Protein AF-A0A1V3QPB2-F1 (afdb_monomer_lite)

pLDDT: mean 78.41, std 12.7, range [32.06, 95.19]

Foldseek 3Di:
DPPPVVVVCVVVVHDDDDDDQDPVLQDPDDDDDPLDPDDPDPRVVVSVVVVVVVVCVVVVNPDDDDPPCVCLVVLVDPALLVLLLCCVPPNDVSSLVSLVVNCVVVVHDSVVSVVRSVCQNPPDDDDPDDDDCPPPDDDPDDDPPDDDCLQVDDPPDGSSSNVSSVVCVVPVPPD

Sequence (175 aa):
MSVHWHQIAEQLGIELLQQSLEFADAAIAFPLPQHSLRPAAWLLSCAVARVMNDAADAQDVRSHFSGSGGDTIFCYLASAAPAADAFREHGFAVGWQAIVNLTRLHGCTMAKAVRLTLRKLYWPPKPPIRAEYSLLARTDETPPLELHPWFSAPPNVLPGDRERIPFLAARGHER

Secondary structure (DSSP, 8-state):
--HHHHHHHHHHT---------GGGS-S--PPPTT----SS-HHHHHHHHHHHHHHHHTT-------TTHHHHTT--SSSHHHHHHHHHSHHHHHHHHHHHHHHHHT--HHHHHHHHHHHHHSPPPPPPPP--TTS---S-----PPPGGGS--TT--HHHHHHHHHHHTT----

Radius of gyration: 21.12 Å; chains: 1; bounding box: 45×58×49 Å

Structure (mmCIF, N/CA/C/O backbone):
data_AF-A0A1V3QPB2-F1
#
_entry.id   AF-A0A1V3QPB2-F1
#
loop_
_atom_site.group_PDB
_atom_site.id
_atom_site.type_symbol
_atom_site.label_atom_id
_atom_site.label_alt_id
_atom_site.label_comp_id
_atom_site.label_asym_id
_atom_site.label_entity_id
_atom_site.label_seq_id
_atom_site.pdbx_PDB_ins_code
_atom_site.Cartn_x
_atom_site.Cartn_y
_atom_site.Cartn_z
_atom_site.occupancy
_atom_site.B_iso_or_equiv
_atom_site.auth_seq_id
_atom_site.auth_comp_id
_atom_site.auth_asym_id
_atom_site.auth_atom_id
_atom_site.pdbx_PDB_model_num
ATOM 1 N N . MET A 1 1 ? 4.546 9.022 18.269 1.00 36.38 1 MET A N 1
ATOM 2 C CA . MET A 1 1 ? 4.232 9.556 16.921 1.00 36.38 1 MET A CA 1
ATOM 3 C C . MET A 1 1 ? 2.723 9.833 16.808 1.00 36.38 1 MET A C 1
ATOM 5 O O . MET A 1 1 ? 2.033 9.049 16.179 1.00 36.38 1 MET A O 1
ATOM 9 N N . SER A 1 2 ? 2.194 10.904 17.427 1.00 53.66 2 SER A N 1
ATOM 10 C CA . SER A 1 2 ? 0.729 11.148 17.549 1.00 53.66 2 SER A CA 1
ATOM 11 C C . SER A 1 2 ? 0.262 12.536 17.061 1.00 53.66 2 SER A C 1
ATOM 13 O O . SER A 1 2 ? -0.760 13.054 17.502 1.00 53.66 2 SER A O 1
ATOM 15 N N . VAL A 1 3 ? 1.034 13.190 16.185 1.00 61.53 3 VAL A N 1
ATOM 16 C CA . VAL A 1 3 ? 0.801 14.612 15.848 1.00 61.53 3 VAL A CA 1
ATOM 17 C C . VAL A 1 3 ? -0.292 14.800 14.784 1.00 61.53 3 VAL A C 1
ATOM 19 O O . VAL A 1 3 ? -1.032 15.772 14.841 1.00 61.53 3 VAL A O 1
ATOM 22 N N . HIS A 1 4 ? -0.459 13.856 13.853 1.00 77.06 4 HIS A N 1
ATOM 23 C CA . HIS A 1 4 ? -1.351 14.054 12.703 1.00 77.06 4 HIS A CA 1
ATOM 24 C C . HIS A 1 4 ? -2.850 13.911 13.028 1.00 77.06 4 HIS A C 1
ATOM 26 O O . HIS A 1 4 ? -3.657 14.649 12.477 1.00 77.06 4 HIS A O 1
ATOM 32 N N . TRP A 1 5 ? -3.245 13.009 13.933 1.00 83.00 5 TRP A N 1
ATOM 33 C CA . TRP A 1 5 ? -4.667 12.762 14.230 1.00 83.00 5 TRP A CA 1
ATOM 34 C C . TRP A 1 5 ? -5.330 13.908 14.996 1.00 83.00 5 TRP A C 1
ATOM 36 O O . TRP A 1 5 ? -6.466 14.262 14.700 1.00 83.00 5 TRP A O 1
ATOM 46 N N . HIS A 1 6 ? -4.594 14.528 15.922 1.00 88.38 6 HIS A N 1
ATOM 47 C CA . HIS A 1 6 ? -5.059 15.700 16.665 1.00 88.38 6 HIS A CA 1
ATOM 48 C C . HIS A 1 6 ? -5.296 16.892 15.733 1.00 88.38 6 HIS A C 1
ATOM 50 O O . HIS A 1 6 ? -6.339 17.528 15.813 1.00 88.38 6 HIS A O 1
ATOM 56 N N . GLN A 1 7 ? -4.372 17.136 14.797 1.00 90.81 7 GLN A N 1
ATOM 57 C CA . GLN A 1 7 ? -4.512 18.199 13.797 1.00 90.81 7 GLN A CA 1
ATOM 58 C C . GLN A 1 7 ? -5.734 17.987 12.899 1.00 90.81 7 GLN A C 1
ATOM 60 O O . GLN A 1 7 ? -6.460 18.935 12.622 1.00 90.81 7 GLN A O 1
ATOM 65 N N . ILE A 1 8 ? -5.983 16.749 12.462 1.00 90.69 8 ILE A N 1
ATOM 66 C CA . ILE A 1 8 ? -7.149 16.428 11.629 1.00 90.69 8 ILE A CA 1
ATOM 67 C C . ILE A 1 8 ? -8.451 16.634 12.412 1.00 90.69 8 ILE A C 1
ATOM 69 O O . ILE A 1 8 ? -9.378 17.246 11.890 1.00 90.69 8 ILE A O 1
ATOM 73 N N . ALA A 1 9 ? -8.524 16.151 13.655 1.00 92.00 9 ALA A N 1
ATOM 74 C CA . ALA A 1 9 ? -9.713 16.308 14.489 1.00 92.00 9 ALA A CA 1
ATOM 75 C C . ALA A 1 9 ? -10.021 17.787 14.775 1.00 92.00 9 ALA A C 1
ATOM 77 O O . ALA A 1 9 ? -11.163 18.215 14.623 1.00 92.00 9 ALA A O 1
ATOM 78 N N . GLU A 1 10 ? -8.991 18.581 15.084 1.00 92.88 10 GLU A N 1
ATOM 79 C CA . GLU A 1 10 ? -9.103 20.029 15.284 1.00 92.88 10 GLU A CA 1
ATOM 80 C C . GLU A 1 10 ? -9.591 20.742 14.015 1.00 92.88 10 GLU A C 1
ATOM 82 O O . GLU A 1 10 ? -10.533 21.529 14.072 1.00 92.88 10 GLU A O 1
ATOM 87 N N . GLN A 1 11 ? -9.010 20.426 12.853 1.00 94.00 11 GLN A N 1
ATOM 88 C CA . GLN A 1 11 ? -9.422 21.007 11.570 1.00 94.00 11 GLN A CA 1
ATOM 89 C C . GLN A 1 11 ? -10.865 20.665 11.190 1.00 94.00 11 GLN A C 1
ATOM 91 O O . GLN A 1 11 ? -11.547 21.484 10.576 1.00 94.00 11 GLN A O 1
ATOM 96 N N . LEU A 1 12 ? -11.322 19.460 11.528 1.00 93.56 12 LEU A N 1
ATOM 97 C CA . LEU A 1 12 ? -12.690 19.015 11.273 1.00 93.56 12 LEU A CA 1
ATOM 98 C C . LEU A 1 12 ? -13.674 19.458 12.368 1.00 93.56 12 LEU A C 1
ATOM 100 O O . LEU A 1 12 ? -14.880 19.307 12.181 1.00 93.56 12 LEU A O 1
ATOM 104 N N . GLY A 1 13 ? -13.187 20.000 13.490 1.00 93.44 13 GLY A N 1
ATOM 105 C CA . GLY A 1 13 ? -14.011 20.375 14.640 1.00 93.44 13 GLY A CA 1
ATOM 106 C C . GLY A 1 13 ? -14.710 19.184 15.301 1.00 93.44 13 GLY A C 1
ATOM 107 O O . GLY A 1 13 ? -15.804 19.346 15.839 1.00 93.44 13 GLY A O 1
ATOM 108 N N . ILE A 1 14 ? -14.115 17.990 15.224 1.00 91.12 14 ILE A N 1
ATOM 109 C CA . ILE A 1 14 ? -14.672 16.752 15.782 1.00 91.12 14 ILE A CA 1
ATOM 110 C C . ILE A 1 14 ? -13.896 16.310 17.020 1.00 91.12 14 ILE A C 1
ATOM 112 O O . ILE A 1 14 ? -12.698 16.561 17.150 1.00 91.12 14 ILE A O 1
ATOM 116 N N . GLU A 1 15 ? -14.578 15.612 17.924 1.00 90.06 15 GLU A N 1
ATOM 117 C CA . GLU A 1 15 ? -13.933 14.975 19.068 1.00 90.06 15 GLU A CA 1
ATOM 118 C C . GLU A 1 15 ? -13.066 13.793 18.609 1.00 90.06 15 GLU A C 1
ATOM 120 O O . GLU A 1 15 ? -13.498 12.949 17.820 1.00 90.06 15 GLU A O 1
ATOM 125 N N . LEU A 1 16 ? -11.833 13.726 19.1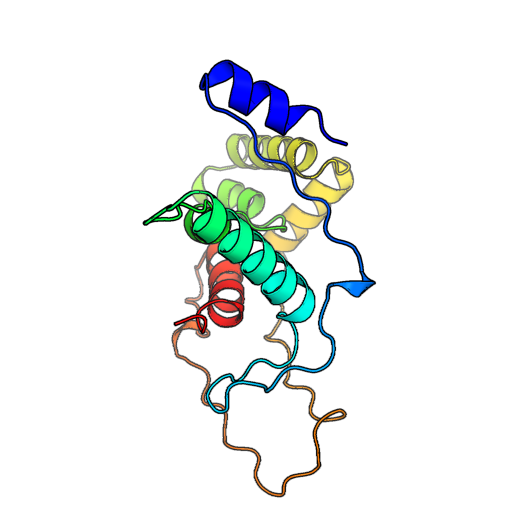17 1.00 90.50 16 LEU A N 1
ATOM 126 C CA . LEU A 1 16 ? -10.941 12.592 18.903 1.00 90.50 16 LEU A CA 1
ATOM 127 C C . LEU A 1 16 ? -11.048 11.619 20.078 1.00 90.50 16 LEU A C 1
ATOM 129 O O . LEU A 1 16 ? -10.498 11.873 21.149 1.00 90.50 16 LEU A O 1
ATOM 133 N N . LEU A 1 17 ? -11.683 10.471 19.852 1.00 88.75 17 LEU A N 1
ATOM 134 C CA . LEU A 1 17 ? -11.641 9.352 20.790 1.00 88.75 17 LEU A CA 1
ATOM 135 C C . LEU A 1 17 ? -10.361 8.542 20.556 1.00 88.75 17 LEU A C 1
ATOM 137 O O . LEU A 1 17 ? -10.157 7.977 19.481 1.00 88.75 17 LEU A O 1
ATOM 141 N N . GLN A 1 18 ? -9.491 8.484 21.565 1.00 88.75 18 GLN A N 1
ATOM 142 C CA . GLN A 1 18 ? -8.253 7.709 21.517 1.00 88.75 18 GLN A CA 1
ATOM 143 C C . GLN A 1 18 ? -8.296 6.576 22.543 1.00 88.75 18 GLN A C 1
ATOM 145 O O . GLN A 1 18 ? -8.506 6.808 23.730 1.00 88.75 18 GLN A O 1
ATOM 150 N N . GLN A 1 19 ? -8.036 5.353 22.085 1.00 85.12 19 GLN A N 1
ATOM 151 C CA . GLN A 1 19 ? -7.905 4.173 22.937 1.00 85.12 19 GLN A CA 1
ATOM 152 C C . GLN A 1 19 ? -6.541 3.518 22.704 1.00 85.12 19 GLN A C 1
ATOM 154 O O . GLN A 1 19 ? -6.063 3.430 21.570 1.00 85.12 19 GLN A O 1
ATOM 159 N N . SER A 1 20 ? -5.887 3.100 23.787 1.00 83.12 20 SER A N 1
ATOM 160 C CA . SER A 1 20 ? -4.667 2.295 23.735 1.00 83.12 20 SER A CA 1
ATOM 161 C C . SER A 1 20 ? -5.037 0.822 23.621 1.00 83.12 20 SER A C 1
ATOM 163 O O . SER A 1 20 ? -5.872 0.345 24.383 1.00 83.12 20 SER A O 1
ATOM 165 N N . LEU A 1 21 ? -4.393 0.114 22.697 1.00 82.56 21 LEU A N 1
ATOM 166 C CA . LEU A 1 21 ? -4.487 -1.337 22.584 1.00 82.56 21 LEU A CA 1
ATOM 167 C C . LEU A 1 21 ? -3.198 -1.943 23.137 1.00 82.56 21 LEU A C 1
ATOM 169 O O . LEU A 1 21 ? -2.119 -1.664 22.606 1.00 82.56 21 LEU A O 1
ATOM 173 N N . GLU A 1 22 ? -3.303 -2.768 24.172 1.00 82.25 22 GLU A N 1
ATOM 174 C CA . GLU A 1 22 ? -2.165 -3.503 24.711 1.00 82.25 22 GLU A CA 1
ATOM 175 C C . GLU A 1 22 ? -2.018 -4.853 24.003 1.00 82.25 22 GLU A C 1
ATOM 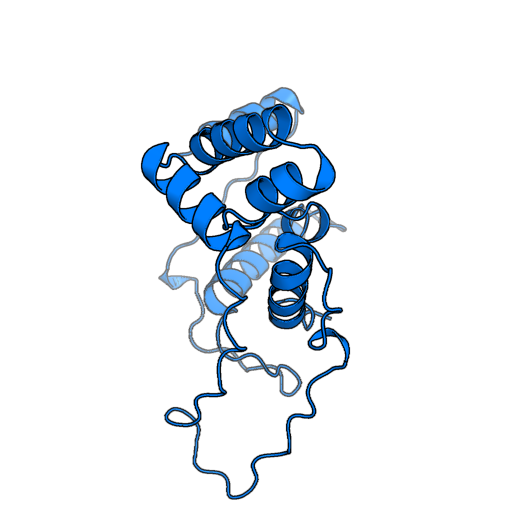177 O O . GLU A 1 22 ? -2.981 -5.461 23.535 1.00 82.25 22 GLU A O 1
ATOM 182 N N . PHE A 1 23 ? -0.793 -5.383 23.943 1.00 73.62 23 PHE A N 1
ATOM 183 C CA . PHE A 1 23 ? -0.560 -6.709 23.351 1.00 73.62 23 PHE A CA 1
ATOM 184 C C . PHE A 1 23 ? -1.329 -7.823 24.072 1.00 73.62 23 PHE A C 1
ATOM 186 O O . PHE A 1 23 ? -1.674 -8.825 23.450 1.00 73.62 23 PHE A O 1
ATOM 193 N N . ALA A 1 24 ? -1.606 -7.645 25.366 1.00 76.50 24 ALA A N 1
ATOM 194 C CA . ALA A 1 24 ? -2.407 -8.574 26.155 1.00 76.50 24 ALA A CA 1
ATOM 195 C C . ALA A 1 24 ? -3.879 -8.636 25.700 1.00 76.50 24 ALA A C 1
ATOM 197 O O . ALA A 1 24 ? -4.529 -9.658 25.910 1.00 76.50 24 ALA A O 1
ATOM 198 N N . ASP A 1 25 ? -4.381 -7.591 25.037 1.00 71.56 25 ASP A N 1
ATOM 199 C CA . ASP A 1 25 ? -5.763 -7.519 24.546 1.00 71.56 25 ASP A CA 1
ATOM 200 C C . ASP A 1 25 ? -5.954 -8.304 23.238 1.00 71.56 25 ASP A C 1
ATOM 202 O O . ASP A 1 25 ? -7.078 -8.615 22.828 1.00 71.56 25 ASP A O 1
ATOM 206 N N . ALA A 1 26 ? -4.853 -8.660 22.569 1.00 73.69 26 ALA A N 1
ATOM 207 C CA . ALA A 1 26 ? -4.877 -9.463 21.362 1.00 73.69 26 ALA A CA 1
ATOM 208 C C . ALA A 1 26 ? -5.138 -10.938 21.705 1.00 73.69 26 ALA A C 1
ATOM 210 O O . ALA A 1 26 ? -4.237 -11.686 22.083 1.00 73.69 26 ALA A O 1
ATOM 211 N N . ALA A 1 27 ? -6.387 -11.378 21.547 1.00 68.06 27 ALA A N 1
ATOM 212 C CA . ALA A 1 27 ? -6.780 -12.764 21.780 1.00 68.06 27 ALA A CA 1
ATOM 213 C C . ALA A 1 27 ? -6.107 -13.710 20.772 1.00 68.06 27 ALA A C 1
ATOM 215 O O . ALA A 1 27 ? -6.547 -13.830 19.635 1.00 68.06 27 ALA A O 1
ATOM 216 N N . ILE A 1 28 ? -5.046 -14.401 21.196 1.00 68.06 28 ILE A N 1
ATOM 217 C CA . ILE A 1 28 ? -4.283 -15.346 20.357 1.00 68.06 28 ILE A CA 1
ATOM 218 C C . ILE A 1 28 ? -5.121 -16.589 20.013 1.00 68.06 28 ILE A C 1
ATOM 220 O O . ILE A 1 28 ? -4.956 -17.178 18.946 1.00 68.06 28 ILE A O 1
ATOM 224 N N . ALA A 1 29 ? -6.041 -16.968 20.902 1.00 70.50 29 ALA A N 1
ATOM 225 C CA . ALA A 1 29 ? -6.958 -18.082 20.713 1.00 70.50 29 ALA A CA 1
ATOM 226 C C . ALA A 1 29 ? -8.343 -17.564 20.310 1.00 70.50 29 ALA A C 1
ATOM 228 O O . ALA A 1 29 ? -9.091 -17.046 21.138 1.00 70.50 29 ALA A O 1
ATOM 229 N N . PHE A 1 30 ? -8.690 -17.728 19.038 1.00 70.50 30 PHE A N 1
ATOM 230 C CA . PHE A 1 30 ? -10.017 -17.439 18.507 1.00 70.50 30 PHE A CA 1
ATOM 231 C C . PHE A 1 30 ? -10.453 -18.569 17.569 1.00 70.50 30 PHE A C 1
ATOM 233 O O . PHE A 1 30 ? -9.604 -19.188 16.919 1.00 70.50 30 PHE A O 1
ATOM 240 N N . PRO A 1 31 ? -11.759 -18.875 17.493 1.00 68.75 31 PRO A N 1
ATOM 241 C CA . PRO A 1 31 ? -12.253 -19.841 16.527 1.00 68.75 31 PRO A CA 1
ATOM 242 C C . PRO A 1 31 ? -12.018 -19.294 15.118 1.00 68.75 31 PRO A C 1
ATOM 244 O O . PRO A 1 31 ? -12.476 -18.202 14.779 1.00 68.75 31 PRO A O 1
ATOM 247 N N . LEU A 1 32 ? -11.300 -20.051 14.290 1.00 66.75 32 LEU A N 1
ATOM 248 C CA . LEU A 1 32 ? -11.177 -19.723 12.875 1.00 66.75 32 LEU A CA 1
ATOM 249 C C .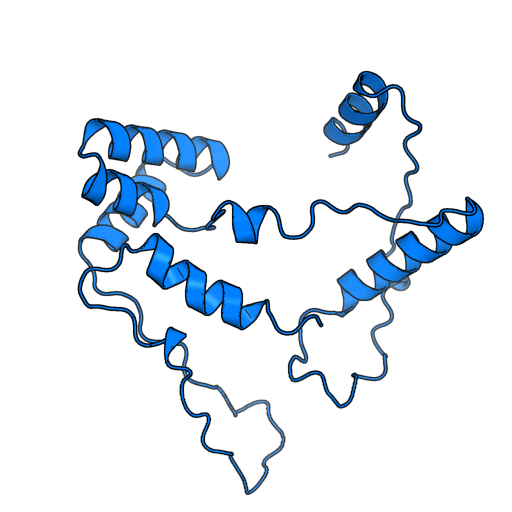 LEU A 1 32 ? -12.536 -19.964 12.201 1.00 66.75 32 LEU A C 1
ATOM 251 O O . LEU A 1 32 ? -13.107 -21.048 12.371 1.00 66.75 32 LEU A O 1
ATOM 255 N N . PRO A 1 33 ? -13.070 -18.998 11.434 1.00 67.19 33 PRO A N 1
ATOM 256 C CA . PRO A 1 33 ? -14.282 -19.228 10.666 1.00 67.19 33 PRO A CA 1
ATOM 257 C C . PRO A 1 33 ? -14.047 -20.392 9.703 1.00 67.19 33 PRO A C 1
ATOM 259 O O . PRO A 1 33 ? -13.085 -20.370 8.938 1.00 67.19 33 PRO A O 1
ATOM 262 N N . GLN A 1 34 ? -14.931 -21.394 9.707 1.00 63.62 34 GLN A N 1
ATOM 263 C CA . GLN A 1 34 ? -14.784 -22.596 8.868 1.00 63.62 34 GLN A CA 1
ATOM 264 C C . GLN A 1 34 ? -14.729 -22.287 7.360 1.00 63.62 34 GLN A C 1
ATOM 266 O O . GLN A 1 34 ? -14.229 -23.089 6.580 1.00 63.62 34 GLN A O 1
ATOM 271 N N . HIS A 1 35 ? -15.225 -21.117 6.950 1.00 64.19 35 HIS A N 1
ATOM 272 C CA . HIS A 1 35 ? -15.223 -20.636 5.568 1.00 64.19 35 HIS A CA 1
ATOM 273 C C . HIS A 1 35 ? -14.011 -19.750 5.224 1.00 64.19 35 HIS A C 1
ATOM 275 O O . HIS A 1 35 ? -13.864 -19.336 4.074 1.00 64.19 35 HIS A O 1
ATOM 281 N N . SER A 1 36 ? -13.146 -19.428 6.192 1.00 59.88 36 SER A N 1
ATOM 282 C CA . SER A 1 36 ? -11.976 -18.584 5.954 1.00 59.88 36 SER A CA 1
ATOM 283 C C . SER A 1 36 ? -10.782 -19.432 5.535 1.00 59.88 36 SER A C 1
ATOM 285 O O . SER A 1 36 ? -10.196 -20.165 6.327 1.00 59.88 36 SER A O 1
ATOM 287 N N . LEU A 1 37 ? -10.369 -19.284 4.277 1.00 61.72 37 LEU A N 1
ATOM 288 C CA . LEU A 1 37 ? -9.199 -19.964 3.713 1.00 61.72 37 LEU A CA 1
ATOM 289 C C . LEU A 1 37 ? -7.863 -19.295 4.104 1.00 61.72 37 LEU A C 1
ATOM 291 O O . LEU A 1 37 ? -6.828 -19.590 3.506 1.00 61.72 37 LEU A O 1
ATOM 295 N N . ARG A 1 38 ? -7.859 -18.353 5.062 1.00 59.69 38 ARG A N 1
ATOM 296 C CA . ARG A 1 38 ? -6.676 -17.544 5.401 1.00 59.69 38 ARG A CA 1
ATOM 297 C C . ARG A 1 38 ? -6.308 -17.590 6.882 1.00 59.69 38 ARG A C 1
ATOM 299 O O . ARG A 1 38 ? -6.924 -16.887 7.680 1.00 59.69 38 ARG A O 1
ATOM 306 N N . PRO A 1 39 ? -5.227 -18.300 7.242 1.00 55.69 39 PRO A N 1
ATOM 307 C CA . PRO A 1 39 ? -4.855 -18.478 8.643 1.00 55.69 39 PRO A CA 1
ATOM 308 C C . PRO A 1 39 ? -4.053 -17.328 9.295 1.00 55.69 39 PRO A C 1
ATOM 310 O O . PRO A 1 39 ? -3.762 -17.434 10.478 1.00 55.69 39 PRO A O 1
ATOM 313 N N . ALA A 1 40 ? -3.665 -16.240 8.607 1.00 56.47 40 ALA A N 1
ATOM 314 C CA . ALA A 1 40 ? -2.486 -15.471 9.066 1.00 56.47 40 ALA A CA 1
ATOM 315 C C . ALA A 1 40 ? -2.611 -13.952 9.343 1.00 56.47 40 ALA A C 1
ATOM 317 O O . ALA A 1 40 ? -1.622 -13.366 9.769 1.00 56.47 40 ALA A O 1
ATOM 318 N N . ALA A 1 41 ? -3.749 -13.276 9.146 1.00 57.69 41 ALA A N 1
ATOM 319 C CA . ALA A 1 41 ? -3.787 -11.796 9.223 1.00 57.69 41 ALA A CA 1
ATOM 320 C C . ALA A 1 41 ? -4.822 -11.195 10.194 1.00 57.69 41 ALA A C 1
ATOM 322 O O . ALA A 1 41 ? -5.215 -10.040 10.040 1.00 57.69 41 ALA A O 1
ATOM 323 N N . TRP A 1 42 ? -5.270 -11.965 11.188 1.00 68.00 42 TRP A N 1
ATOM 324 C CA . TRP A 1 42 ? -6.463 -11.599 11.960 1.00 68.00 42 TRP A CA 1
ATOM 325 C C . TRP A 1 42 ? -6.199 -11.135 13.387 1.00 68.00 42 TRP A C 1
ATOM 327 O O . TRP A 1 42 ? -7.005 -10.380 13.900 1.00 68.00 42 TRP A O 1
ATOM 337 N N . LEU A 1 43 ? -5.089 -11.504 14.031 1.00 72.31 43 LEU A N 1
ATOM 338 C CA . LEU A 1 43 ? -4.947 -11.290 15.478 1.00 72.31 43 LEU A CA 1
ATOM 339 C C . LEU A 1 43 ? -5.090 -9.814 15.899 1.00 72.31 43 LEU A C 1
ATOM 341 O O . LEU A 1 43 ? -5.968 -9.468 16.687 1.00 72.31 43 LEU A O 1
ATOM 345 N N . LEU A 1 44 ? -4.248 -8.939 15.343 1.00 75.75 44 LEU A N 1
ATOM 346 C CA . LEU A 1 44 ? -4.304 -7.506 15.648 1.00 75.75 44 LEU A CA 1
ATOM 347 C C . LEU A 1 44 ? -5.563 -6.857 15.064 1.00 75.75 44 LEU A C 1
ATOM 349 O O . LEU A 1 44 ? -6.168 -6.017 15.717 1.00 75.75 44 LEU A O 1
ATOM 353 N N . SER A 1 45 ? -5.990 -7.274 13.871 1.00 78.25 45 SER A N 1
ATOM 354 C CA . SER A 1 45 ? -7.195 -6.754 13.217 1.00 78.25 45 SER A CA 1
ATOM 355 C C . SER A 1 45 ? -8.460 -7.042 14.032 1.00 78.25 45 SER A C 1
ATOM 357 O O . SER A 1 45 ? -9.294 -6.159 14.184 1.00 78.25 45 SER A O 1
ATOM 359 N N . CYS A 1 46 ? -8.581 -8.239 14.613 1.00 77.88 46 CYS A N 1
ATOM 360 C CA . CYS A 1 46 ? -9.665 -8.626 15.516 1.00 77.88 46 CYS A CA 1
ATOM 361 C C . CYS A 1 46 ? -9.646 -7.799 16.799 1.00 77.88 46 CYS A C 1
ATOM 363 O O . CYS A 1 46 ? -10.692 -7.338 17.241 1.00 77.88 46 CYS A O 1
ATOM 365 N N . ALA A 1 47 ? -8.465 -7.608 17.391 1.00 82.38 47 ALA A N 1
ATOM 366 C CA . ALA A 1 47 ? -8.318 -6.809 18.602 1.00 82.38 47 ALA A CA 1
ATOM 367 C C . ALA A 1 47 ? -8.726 -5.346 18.354 1.00 82.38 47 ALA A C 1
ATOM 369 O O . ALA A 1 47 ? -9.523 -4.791 19.104 1.00 82.38 47 ALA A O 1
ATOM 370 N N . VAL A 1 48 ? -8.272 -4.759 17.240 1.00 83.69 48 VAL A N 1
ATOM 371 C CA . VAL A 1 48 ? -8.681 -3.416 16.802 1.00 83.69 48 VAL A CA 1
ATOM 372 C C . VAL A 1 48 ? -10.182 -3.356 16.522 1.00 83.69 48 VAL A C 1
ATOM 374 O O . VAL A 1 48 ? -10.840 -2.434 16.989 1.00 83.69 48 VAL A O 1
ATOM 377 N N . ALA A 1 49 ? -10.741 -4.328 15.795 1.00 82.25 49 ALA A N 1
ATOM 378 C CA . ALA A 1 49 ? -12.170 -4.366 15.485 1.00 82.25 49 ALA A CA 1
ATOM 379 C C . ALA A 1 49 ? -13.029 -4.451 16.752 1.00 82.25 49 ALA A C 1
ATOM 381 O O . ALA A 1 49 ? -14.039 -3.763 16.853 1.00 82.25 49 ALA A O 1
ATOM 382 N N . ARG A 1 50 ? -12.605 -5.246 17.740 1.00 83.44 50 ARG A N 1
ATOM 383 C CA . ARG A 1 50 ? -13.286 -5.351 19.031 1.00 83.44 50 ARG A CA 1
ATOM 384 C C . ARG A 1 50 ? -13.281 -4.022 19.777 1.00 83.44 50 ARG A C 1
ATOM 386 O O . ARG A 1 50 ? -14.341 -3.556 20.160 1.00 83.44 50 ARG A O 1
ATOM 393 N N . VAL A 1 51 ? -12.115 -3.398 19.920 1.00 86.69 51 VAL A N 1
ATOM 394 C CA . VAL A 1 51 ? -11.980 -2.101 20.599 1.00 86.69 51 VAL A CA 1
ATOM 395 C C . VAL A 1 51 ? -12.809 -1.016 19.898 1.00 86.69 51 VAL A C 1
ATOM 397 O O . VAL A 1 51 ? -13.487 -0.233 20.556 1.00 86.69 51 VAL A O 1
ATOM 400 N N . MET A 1 52 ? -12.836 -1.017 18.5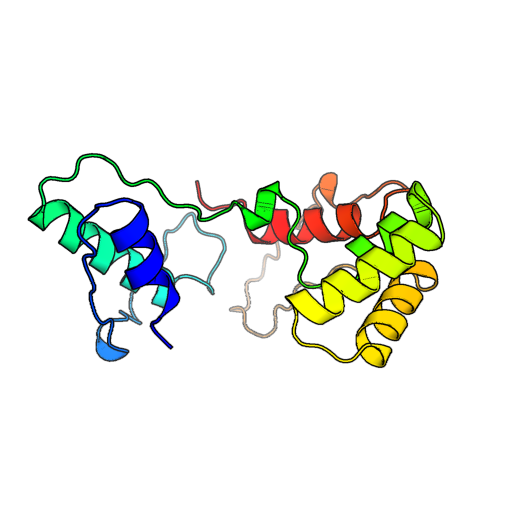62 1.00 85.50 52 MET A N 1
ATOM 401 C CA . MET A 1 52 ? -13.675 -0.101 17.781 1.00 85.50 52 MET A CA 1
ATOM 402 C C . MET A 1 52 ? -15.173 -0.341 17.999 1.00 85.50 52 MET A C 1
ATOM 404 O O . MET A 1 52 ? -15.914 0.630 18.124 1.00 85.50 52 MET A O 1
ATOM 408 N N . ASN A 1 53 ? -15.616 -1.600 18.074 1.00 86.31 53 ASN A N 1
ATOM 409 C CA . ASN A 1 53 ? -17.012 -1.937 18.366 1.00 86.31 53 ASN A CA 1
ATOM 410 C C . ASN A 1 53 ? -17.396 -1.563 19.803 1.00 86.31 53 ASN A C 1
ATOM 412 O O . ASN A 1 53 ? -18.432 -0.946 20.007 1.00 86.31 53 ASN A O 1
ATOM 416 N N . ASP A 1 54 ? -16.542 -1.846 20.788 1.00 87.25 54 ASP A N 1
ATOM 417 C CA . ASP A 1 54 ? -16.798 -1.479 22.185 1.00 87.25 54 ASP A CA 1
ATOM 418 C C . ASP A 1 54 ? -16.921 0.054 22.334 1.00 87.25 54 ASP A C 1
ATOM 420 O O . ASP A 1 54 ? -17.781 0.560 23.058 1.00 87.25 54 ASP A O 1
ATOM 424 N N . ALA A 1 55 ? -16.096 0.817 21.603 1.00 87.44 55 ALA A N 1
ATOM 425 C CA . ALA A 1 55 ? -16.198 2.274 21.539 1.00 87.44 55 ALA A CA 1
ATOM 426 C C . ALA A 1 55 ? -17.472 2.753 20.821 1.00 87.44 55 ALA A C 1
ATOM 428 O O . ALA A 1 55 ? -18.046 3.767 21.214 1.00 87.44 55 ALA A O 1
ATOM 429 N N . ALA A 1 56 ? -17.913 2.041 19.783 1.00 87.00 56 ALA A N 1
ATOM 430 C CA . ALA A 1 56 ? -19.151 2.326 19.068 1.00 87.00 56 ALA A CA 1
ATOM 431 C C . ALA A 1 56 ? -20.380 2.163 19.956 1.00 87.00 56 ALA A C 1
ATOM 433 O O . ALA A 1 56 ? -21.221 3.061 20.020 1.00 87.00 56 ALA A O 1
ATOM 434 N N . ASP A 1 57 ? -20.441 1.032 20.659 1.00 88.56 57 ASP A N 1
ATOM 435 C CA . ASP A 1 57 ? -21.536 0.660 21.545 1.00 88.56 57 ASP A CA 1
ATOM 436 C C . ASP A 1 57 ? -21.645 1.658 22.702 1.00 88.56 57 ASP A C 1
ATOM 438 O O . ASP A 1 57 ? -22.739 2.106 23.044 1.00 88.56 57 ASP A O 1
ATOM 442 N N . ALA A 1 58 ? -20.505 2.091 23.255 1.00 88.50 58 ALA A N 1
ATOM 443 C CA . ALA A 1 58 ? -20.461 3.116 24.296 1.00 88.50 58 ALA A CA 1
ATOM 444 C C . ALA A 1 58 ? -20.991 4.491 23.838 1.00 88.50 58 ALA A C 1
ATOM 446 O O . ALA A 1 58 ? -21.391 5.296 24.678 1.00 88.50 58 ALA A O 1
ATOM 447 N N . GLN A 1 59 ? -20.987 4.764 22.530 1.00 87.50 59 GLN A N 1
ATOM 448 C CA . GLN A 1 59 ? -21.374 6.046 21.928 1.00 87.50 59 GLN A CA 1
ATOM 449 C C . GLN A 1 59 ? -22.699 5.968 21.140 1.00 87.50 59 GLN A C 1
ATOM 451 O O . GLN A 1 59 ? -23.066 6.937 20.478 1.00 87.50 59 GLN A O 1
ATOM 456 N N . ASP A 1 60 ? -23.408 4.831 21.185 1.00 88.12 60 ASP A N 1
ATOM 457 C CA . ASP A 1 60 ? -24.617 4.542 20.387 1.00 88.12 60 ASP A CA 1
ATOM 458 C C . ASP A 1 60 ? -24.429 4.822 18.876 1.00 88.12 60 ASP A C 1
ATOM 460 O O . ASP A 1 60 ? -25.307 5.335 18.171 1.00 88.12 60 ASP A O 1
ATOM 464 N N . VAL A 1 61 ? -23.238 4.509 18.351 1.00 87.88 61 VAL A N 1
ATOM 465 C CA . VAL A 1 61 ? -22.900 4.726 16.940 1.00 87.88 61 VAL A CA 1
ATOM 466 C C . VAL A 1 61 ? -23.533 3.636 16.081 1.00 87.88 61 VAL A C 1
ATOM 468 O O . VAL A 1 61 ? -23.248 2.453 16.217 1.00 87.88 61 VAL A O 1
ATOM 471 N N . ARG A 1 62 ? -24.363 4.041 15.115 1.00 85.75 62 ARG A N 1
ATOM 472 C CA . ARG A 1 62 ? -25.061 3.111 14.203 1.00 85.75 62 ARG A CA 1
ATOM 473 C C . ARG A 1 62 ? -24.288 2.775 12.930 1.00 85.75 62 ARG A C 1
ATOM 475 O O . ARG A 1 62 ? -24.710 1.909 12.167 1.00 85.75 62 ARG A O 1
ATOM 482 N N . SER A 1 63 ? -23.205 3.495 12.649 1.00 84.50 63 SER A N 1
ATOM 483 C CA . SER A 1 63 ? -22.452 3.350 11.403 1.00 84.50 63 SER A CA 1
ATOM 484 C C . SER A 1 63 ? -20.995 3.761 11.561 1.00 84.50 63 SER A C 1
ATOM 486 O O . SER A 1 63 ? -20.716 4.858 12.043 1.00 84.50 63 SER A O 1
ATOM 488 N N . HIS A 1 64 ? -20.089 2.932 11.042 1.00 80.94 64 HIS A N 1
ATOM 489 C CA . HIS A 1 64 ? -18.663 3.233 10.955 1.00 80.94 64 HIS A CA 1
ATOM 490 C C . HIS A 1 64 ? -18.243 3.486 9.517 1.00 80.94 64 HIS A C 1
ATOM 492 O O . HIS A 1 64 ? -18.533 2.695 8.619 1.00 80.94 64 HIS A O 1
ATOM 498 N N . PHE A 1 65 ? -17.486 4.560 9.319 1.00 84.25 65 PHE A N 1
ATOM 499 C CA . PHE A 1 65 ? -16.791 4.825 8.069 1.00 84.25 65 PHE A CA 1
ATOM 500 C C . PHE A 1 65 ? -15.305 4.582 8.294 1.00 84.25 65 PHE A C 1
ATOM 502 O O . PHE A 1 65 ? -14.695 5.196 9.166 1.00 84.25 65 PHE A O 1
ATOM 509 N N . SER A 1 66 ? -14.719 3.682 7.507 1.00 81.31 66 SER A N 1
ATOM 510 C CA . SER A 1 66 ? -13.276 3.457 7.512 1.00 81.31 66 SER A CA 1
ATOM 511 C C . SER A 1 66 ? -12.705 3.751 6.131 1.00 81.31 66 SER A C 1
ATOM 513 O O . SER A 1 66 ? -13.303 3.408 5.114 1.00 81.31 66 SER A O 1
ATOM 515 N N . GLY A 1 67 ? -11.519 4.358 6.096 1.00 74.81 67 GLY A N 1
ATOM 516 C CA . GLY A 1 67 ? -10.725 4.484 4.871 1.00 74.81 67 GLY A CA 1
ATOM 517 C C . GLY A 1 67 ? -9.979 3.197 4.500 1.00 74.81 67 GLY A C 1
ATOM 518 O O . GLY A 1 67 ? -9.126 3.221 3.610 1.00 74.81 67 GLY A O 1
ATOM 519 N N . SER A 1 68 ? -10.251 2.084 5.196 1.00 68.81 68 SER A N 1
ATOM 520 C CA . SER A 1 68 ? -9.597 0.805 4.940 1.00 68.81 68 SER A CA 1
ATOM 521 C C . SER A 1 68 ? -9.947 0.336 3.529 1.00 68.81 68 SER A C 1
ATOM 523 O O . SER A 1 68 ? -11.112 0.149 3.191 1.00 68.81 68 SER A O 1
ATOM 525 N N . GLY A 1 69 ? -8.931 0.203 2.676 1.00 67.44 69 GLY A N 1
ATOM 526 C CA . GLY A 1 69 ? -9.098 -0.200 1.278 1.00 67.44 69 GLY A CA 1
ATOM 527 C C . GLY A 1 69 ? -8.911 0.913 0.247 1.00 67.44 69 GLY A C 1
ATOM 528 O O . GLY A 1 69 ? -8.816 0.594 -0.937 1.00 67.44 69 GLY A O 1
ATOM 529 N N . GLY A 1 70 ? -8.748 2.177 0.655 1.00 72.50 70 GLY A N 1
ATOM 530 C CA . GLY A 1 70 ? -8.379 3.258 -0.271 1.00 72.50 70 GLY A CA 1
ATOM 531 C C . GLY A 1 70 ? -7.123 2.917 -1.082 1.00 72.50 70 GLY A C 1
ATOM 532 O O . GLY A 1 70 ? -7.131 3.005 -2.307 1.00 72.50 70 GLY A O 1
ATOM 533 N N . ASP A 1 71 ? -6.095 2.384 -0.422 1.00 71.44 71 ASP A N 1
ATOM 534 C CA . ASP A 1 71 ? -4.853 1.909 -1.050 1.00 71.44 71 ASP A CA 1
ATOM 535 C C . ASP A 1 71 ? -5.079 0.863 -2.148 1.00 71.44 71 ASP A C 1
ATOM 537 O O . ASP A 1 71 ? -4.357 0.811 -3.145 1.00 71.44 71 ASP A O 1
ATOM 541 N N . THR A 1 72 ? -6.094 0.020 -1.967 1.00 67.50 72 THR A N 1
ATOM 542 C CA . THR A 1 72 ? -6.457 -1.039 -2.907 1.00 67.50 72 THR A CA 1
ATOM 543 C C . THR A 1 72 ? -7.085 -0.459 -4.180 1.00 67.50 72 THR A C 1
ATOM 545 O O . THR A 1 72 ? -6.847 -0.975 -5.272 1.00 67.50 72 THR A O 1
ATOM 548 N N . ILE A 1 73 ? -7.855 0.627 -4.052 1.00 69.44 73 ILE A N 1
ATOM 549 C CA . ILE A 1 73 ? -8.533 1.305 -5.167 1.00 69.44 73 ILE A CA 1
ATOM 550 C C . ILE A 1 73 ? -7.573 2.263 -5.881 1.00 69.44 73 ILE A C 1
ATOM 552 O O . ILE A 1 73 ? -7.453 2.219 -7.104 1.00 69.44 73 ILE A O 1
ATOM 556 N N . PHE A 1 74 ? -6.842 3.085 -5.126 1.00 69.94 74 PHE A N 1
ATOM 557 C CA . PHE A 1 74 ? -5.920 4.097 -5.652 1.00 69.94 74 PHE A CA 1
ATOM 558 C C . PHE A 1 74 ? -4.549 3.537 -6.060 1.00 69.94 74 PHE A C 1
ATOM 560 O O . PHE A 1 74 ? -3.639 4.302 -6.369 1.00 69.94 74 PHE A O 1
ATOM 567 N N . CYS A 1 75 ? -4.404 2.208 -6.107 1.00 65.50 75 CYS A N 1
ATOM 568 C CA . CYS A 1 75 ? -3.193 1.523 -6.557 1.00 65.50 75 CYS A CA 1
ATOM 569 C C . CYS A 1 75 ? -1.940 1.954 -5.770 1.00 65.50 75 CYS A C 1
ATOM 571 O O . CYS A 1 75 ? -0.874 2.193 -6.343 1.00 65.50 75 CYS A O 1
ATOM 573 N N . TYR A 1 76 ? -2.057 2.047 -4.441 1.00 65.00 76 TYR A N 1
ATOM 574 C CA . TYR A 1 76 ? -0.901 2.283 -3.581 1.00 65.00 76 TYR A CA 1
ATOM 575 C C . TYR A 1 76 ? -0.045 1.014 -3.514 1.00 65.00 76 TYR A C 1
ATOM 577 O O . TYR A 1 76 ? -0.173 0.160 -2.634 1.00 65.00 76 TYR A O 1
ATOM 585 N N . LEU A 1 77 ? 0.821 0.858 -4.510 1.00 67.50 77 LEU A N 1
ATOM 586 C CA . LEU A 1 77 ? 1.769 -0.239 -4.583 1.00 67.50 77 LEU A CA 1
ATOM 587 C C . LEU A 1 77 ? 3.001 0.120 -3.754 1.00 67.50 77 LEU A C 1
ATOM 589 O O . LEU A 1 77 ? 3.671 1.113 -4.020 1.00 67.50 77 LEU A O 1
ATOM 593 N N . ALA A 1 78 ? 3.381 -0.749 -2.816 1.00 74.50 78 ALA A N 1
ATOM 594 C CA . ALA A 1 78 ? 4.656 -0.659 -2.094 1.00 74.50 78 ALA A CA 1
ATOM 595 C C . ALA A 1 78 ? 5.875 -1.010 -2.986 1.00 74.50 78 ALA A C 1
ATOM 597 O O . ALA A 1 78 ? 6.880 -1.558 -2.526 1.00 74.50 78 ALA A O 1
ATOM 598 N N . SER A 1 79 ? 5.772 -0.769 -4.293 1.00 83.88 79 SER A N 1
ATOM 599 C CA . SER A 1 79 ? 6.729 -1.176 -5.312 1.00 83.88 79 SER A CA 1
ATOM 600 C C . SER A 1 79 ? 7.039 -0.018 -6.260 1.00 83.88 79 SER A C 1
ATOM 602 O O . SER A 1 79 ? 6.366 1.004 -6.281 1.00 83.88 79 SER A O 1
ATOM 604 N N . ALA A 1 80 ? 8.088 -0.178 -7.068 1.00 88.94 80 ALA A N 1
ATOM 605 C CA . ALA A 1 80 ? 8.469 0.810 -8.080 1.00 88.94 80 ALA A CA 1
ATOM 606 C C . ALA A 1 80 ? 7.671 0.686 -9.394 1.00 88.94 80 ALA A C 1
ATOM 608 O O . ALA A 1 80 ? 8.046 1.294 -10.396 1.00 88.94 80 ALA A O 1
ATOM 609 N N . ALA A 1 81 ? 6.607 -0.124 -9.416 1.00 88.31 81 ALA A N 1
ATOM 610 C CA . ALA A 1 81 ? 5.775 -0.312 -10.598 1.00 88.31 81 ALA A CA 1
ATOM 611 C C . ALA A 1 81 ? 5.136 0.994 -11.113 1.00 88.31 81 ALA A C 1
ATOM 613 O O . ALA A 1 81 ? 5.262 1.231 -12.311 1.00 88.31 81 ALA A O 1
ATOM 614 N N . PRO A 1 82 ? 4.613 1.911 -10.266 1.00 88.56 82 PRO A N 1
ATOM 615 C CA . PRO A 1 82 ? 4.038 3.169 -10.753 1.00 88.56 82 PRO A CA 1
ATOM 616 C C . PRO A 1 82 ? 5.022 4.020 -11.567 1.00 88.56 82 PRO A C 1
ATOM 618 O O . PRO A 1 82 ? 4.642 4.651 -12.548 1.00 88.56 82 PRO A O 1
ATOM 621 N N . ALA A 1 83 ? 6.309 4.016 -11.202 1.00 90.75 83 ALA A N 1
ATOM 622 C CA . ALA A 1 83 ? 7.323 4.733 -11.969 1.00 90.75 83 ALA A CA 1
ATOM 623 C C . ALA A 1 83 ? 7.628 4.047 -13.306 1.00 90.75 83 ALA A C 1
ATOM 625 O O . ALA A 1 83 ? 7.772 4.727 -14.318 1.00 90.75 83 ALA A O 1
ATOM 626 N N . ALA A 1 84 ? 7.700 2.713 -13.336 1.00 91.19 84 ALA A N 1
ATOM 627 C CA . ALA A 1 84 ? 7.906 1.967 -14.577 1.00 91.19 84 ALA A CA 1
ATOM 628 C C . ALA A 1 84 ? 6.727 2.138 -15.549 1.00 91.19 84 ALA A C 1
ATOM 630 O O . ALA A 1 84 ? 6.944 2.286 -16.751 1.00 91.19 84 ALA A O 1
ATOM 631 N N . ASP A 1 85 ? 5.506 2.179 -15.024 1.00 89.94 85 ASP A N 1
ATOM 632 C CA . ASP A 1 85 ? 4.289 2.436 -15.791 1.00 89.94 85 ASP A CA 1
ATOM 633 C C . ASP A 1 85 ? 4.300 3.858 -16.359 1.00 89.94 85 ASP A C 1
ATOM 635 O O . ASP A 1 85 ? 4.097 4.046 -17.554 1.00 89.94 85 ASP A O 1
ATOM 639 N N . ALA A 1 86 ? 4.667 4.852 -15.543 1.00 92.06 86 ALA A N 1
ATOM 640 C CA . ALA A 1 86 ? 4.815 6.236 -15.988 1.00 92.06 86 ALA A CA 1
ATOM 641 C C . ALA A 1 86 ? 5.860 6.399 -17.108 1.00 92.06 86 ALA A C 1
ATOM 643 O O . ALA A 1 86 ? 5.626 7.152 -18.050 1.00 92.06 86 ALA A O 1
ATOM 644 N N . PHE A 1 87 ? 6.982 5.669 -17.058 1.00 92.38 87 PHE A N 1
ATOM 645 C CA . PHE A 1 87 ? 7.949 5.644 -18.165 1.00 92.38 87 PHE A CA 1
ATOM 646 C C . PHE A 1 87 ? 7.359 5.056 -19.451 1.00 92.38 87 PHE A C 1
ATOM 648 O O . PHE A 1 87 ? 7.709 5.523 -20.535 1.00 92.38 87 PHE A O 1
ATOM 655 N N . ARG A 1 88 ? 6.501 4.034 -19.341 1.00 90.19 88 ARG A N 1
ATOM 656 C CA . ARG A 1 88 ? 5.901 3.338 -20.488 1.00 90.19 88 ARG A CA 1
ATOM 657 C C . ARG A 1 88 ? 4.759 4.120 -21.133 1.00 90.19 88 ARG A C 1
ATOM 659 O O . ARG A 1 88 ? 4.716 4.185 -22.353 1.00 90.19 88 ARG A O 1
ATOM 666 N N . GLU A 1 89 ? 3.890 4.727 -20.332 1.00 93.38 89 GLU A N 1
ATOM 667 C CA . GLU A 1 89 ? 2.679 5.415 -20.809 1.00 93.38 89 GLU A CA 1
ATOM 668 C C . GLU A 1 89 ? 2.889 6.912 -21.069 1.00 93.38 89 GLU A C 1
ATOM 670 O O . GLU A 1 89 ? 2.267 7.494 -21.954 1.00 93.38 89 GLU A O 1
ATOM 675 N N . HIS A 1 90 ? 3.765 7.562 -20.298 1.00 92.75 90 HIS A N 1
ATOM 676 C CA . HIS A 1 90 ? 3.882 9.026 -20.282 1.00 92.75 90 HIS A CA 1
ATOM 677 C C . HIS A 1 90 ? 5.310 9.538 -20.523 1.00 92.75 90 HIS A C 1
ATOM 679 O O . HIS A 1 90 ? 5.554 10.747 -20.537 1.00 92.75 90 HIS A O 1
ATOM 685 N N . GLY A 1 91 ? 6.262 8.630 -20.751 1.00 91.88 91 GLY A N 1
ATOM 686 C CA . GLY A 1 91 ? 7.627 8.954 -21.140 1.00 91.88 91 GLY A CA 1
ATOM 687 C C . GLY A 1 91 ? 8.534 9.418 -19.997 1.00 91.88 91 GLY A C 1
ATOM 688 O O . GLY A 1 91 ? 8.226 9.328 -18.807 1.00 91.88 91 GLY A O 1
ATOM 689 N N . PHE A 1 92 ? 9.721 9.896 -20.379 1.00 93.75 92 PHE A N 1
ATOM 690 C CA . PHE A 1 92 ? 10.850 10.073 -19.462 1.00 93.75 92 PHE A CA 1
ATOM 691 C C . PHE A 1 92 ? 10.597 11.090 -18.342 1.00 93.75 92 PHE A C 1
ATOM 693 O O . PHE A 1 92 ? 10.899 10.810 -17.184 1.00 93.75 92 PHE A O 1
ATOM 700 N N . ALA A 1 93 ? 10.042 12.261 -18.670 1.00 94.19 93 ALA A N 1
ATOM 701 C CA . ALA A 1 93 ? 9.840 13.336 -17.697 1.00 94.19 93 ALA A CA 1
ATOM 702 C C . ALA A 1 93 ? 8.870 12.919 -16.578 1.00 94.19 93 ALA A C 1
ATOM 704 O O . ALA A 1 93 ? 9.157 13.114 -15.396 1.00 94.19 93 ALA A O 1
ATOM 705 N N . VAL A 1 94 ? 7.756 12.281 -16.948 1.00 94.19 94 VAL A N 1
ATOM 706 C CA . VAL A 1 94 ? 6.747 11.805 -15.993 1.00 94.19 94 VAL A CA 1
ATOM 707 C C . VAL A 1 94 ? 7.277 10.616 -15.194 1.00 94.19 94 VAL A C 1
ATOM 709 O O . VAL A 1 94 ? 7.122 10.585 -13.974 1.00 94.19 94 VAL A O 1
ATOM 712 N N . GLY A 1 95 ? 7.987 9.686 -15.840 1.00 92.75 95 GLY A N 1
ATOM 713 C CA . GLY A 1 95 ? 8.666 8.583 -15.157 1.00 92.75 95 GLY A CA 1
ATOM 714 C C . GLY A 1 95 ? 9.677 9.062 -14.110 1.00 92.75 95 GLY A C 1
ATOM 715 O O . GLY A 1 95 ? 9.704 8.556 -12.986 1.00 92.75 95 GLY A O 1
ATOM 716 N N . TRP A 1 96 ? 10.468 10.090 -14.427 1.00 95.19 96 TRP A N 1
ATOM 717 C CA . TRP A 1 96 ? 11.415 10.679 -13.478 1.00 95.19 96 TRP A CA 1
ATOM 718 C C . TRP A 1 96 ? 10.709 11.354 -12.298 1.00 95.19 96 TRP A C 1
ATOM 720 O O . TRP A 1 96 ? 11.082 11.133 -11.143 1.00 95.19 96 TRP A O 1
ATOM 730 N N . GLN A 1 97 ? 9.646 12.118 -12.563 1.00 95.19 97 GLN A N 1
ATOM 731 C CA . GLN A 1 97 ? 8.836 12.722 -11.505 1.00 95.19 97 GLN A CA 1
ATOM 732 C C . GLN A 1 97 ? 8.213 11.655 -10.591 1.00 95.19 97 GLN A C 1
ATOM 734 O O . GLN A 1 97 ? 8.191 11.826 -9.371 1.00 95.19 97 GLN A O 1
ATOM 739 N N . ALA A 1 98 ? 7.769 10.527 -11.151 1.00 92.19 98 ALA A N 1
ATOM 740 C CA . ALA A 1 98 ? 7.251 9.403 -10.377 1.00 92.19 98 ALA A CA 1
ATOM 741 C C . ALA A 1 98 ? 8.323 8.792 -9.456 1.00 92.19 98 ALA A C 1
ATOM 743 O O . ALA A 1 98 ? 8.028 8.499 -8.299 1.00 92.19 98 ALA A O 1
ATOM 744 N N . ILE A 1 99 ? 9.580 8.675 -9.904 1.00 92.50 99 ILE A N 1
ATOM 745 C CA . ILE A 1 99 ? 10.694 8.247 -9.039 1.00 92.50 99 ILE A CA 1
ATOM 746 C C . ILE A 1 99 ? 10.885 9.229 -7.876 1.00 92.50 99 ILE A C 1
ATOM 748 O O . ILE A 1 99 ? 10.989 8.797 -6.726 1.00 92.50 99 ILE A O 1
ATOM 752 N N . VAL A 1 100 ? 10.900 10.540 -8.141 1.00 93.44 100 VAL A N 1
ATOM 753 C CA . VAL A 1 100 ? 11.021 11.561 -7.085 1.00 93.44 100 VAL A CA 1
ATOM 754 C C . VAL A 1 100 ? 9.878 11.425 -6.077 1.00 93.44 100 VAL A C 1
ATOM 756 O O . VAL A 1 100 ? 10.120 11.396 -4.869 1.00 93.44 100 VAL A O 1
ATOM 759 N N . ASN A 1 101 ? 8.647 11.260 -6.552 1.00 90.62 101 ASN A N 1
ATOM 760 C CA . ASN A 1 101 ? 7.486 11.073 -5.687 1.00 90.62 101 ASN A CA 1
ATOM 761 C C . ASN A 1 101 ? 7.613 9.800 -4.834 1.00 90.62 101 ASN A C 1
ATOM 763 O O . ASN A 1 101 ? 7.402 9.868 -3.626 1.00 90.62 101 ASN A O 1
ATOM 767 N N . LEU A 1 102 ? 8.056 8.676 -5.410 1.00 89.06 102 LEU A N 1
ATOM 768 C CA . LEU A 1 102 ? 8.299 7.430 -4.669 1.00 89.06 102 LEU A CA 1
ATOM 769 C C . LEU A 1 102 ? 9.379 7.585 -3.591 1.00 89.06 102 LEU A C 1
ATOM 771 O O . LEU A 1 102 ? 9.242 7.028 -2.501 1.00 89.06 102 LEU A O 1
ATOM 775 N N . THR A 1 103 ? 10.450 8.339 -3.863 1.00 91.06 103 THR A N 1
ATOM 776 C CA . THR A 1 103 ? 11.499 8.580 -2.854 1.00 91.06 103 THR A CA 1
ATOM 777 C C . THR A 1 103 ? 10.968 9.351 -1.655 1.00 91.06 103 THR A C 1
ATOM 779 O O . THR A 1 103 ? 11.259 8.970 -0.523 1.00 91.06 103 THR A O 1
ATOM 782 N N . ARG A 1 104 ? 10.142 10.378 -1.896 1.00 89.81 104 ARG A N 1
ATOM 783 C CA . ARG A 1 104 ? 9.491 11.170 -0.843 1.00 89.81 104 ARG A CA 1
ATOM 784 C C . ARG A 1 104 ? 8.473 10.340 -0.069 1.00 89.81 104 ARG A C 1
ATOM 786 O O . ARG A 1 104 ? 8.483 10.365 1.154 1.00 89.81 104 ARG A O 1
ATOM 793 N N . LEU A 1 105 ? 7.647 9.578 -0.781 1.00 86.56 105 LEU A N 1
ATOM 794 C CA . LEU A 1 105 ? 6.568 8.778 -0.210 1.00 86.56 105 LEU A CA 1
ATOM 795 C C . LEU A 1 105 ? 7.082 7.645 0.687 1.00 86.56 105 LEU A C 1
ATOM 797 O O . LEU A 1 105 ? 6.566 7.436 1.777 1.00 86.56 105 LEU A O 1
ATOM 801 N N . HIS A 1 106 ? 8.121 6.931 0.249 1.00 86.69 106 HIS A N 1
ATOM 802 C CA . HIS A 1 106 ? 8.674 5.788 0.985 1.00 86.69 106 HIS A CA 1
ATOM 803 C C . HIS A 1 106 ? 9.918 6.122 1.818 1.00 86.69 106 HIS A C 1
ATOM 805 O O . HIS A 1 106 ? 10.527 5.211 2.380 1.00 86.69 106 HIS A O 1
ATOM 811 N N . GLY A 1 107 ? 10.350 7.389 1.853 1.00 87.56 107 GLY A N 1
ATOM 812 C CA . GLY A 1 107 ? 11.564 7.809 2.563 1.00 87.56 107 GLY A CA 1
ATOM 813 C C . GLY A 1 107 ? 12.821 7.052 2.117 1.00 87.56 107 GLY A C 1
ATOM 814 O O . GLY A 1 107 ? 13.686 6.738 2.933 1.00 87.56 107 GLY A O 1
ATOM 815 N N . CYS A 1 108 ? 12.906 6.680 0.836 1.00 89.19 108 CYS A N 1
ATOM 816 C CA . CYS A 1 108 ? 13.986 5.841 0.320 1.00 89.19 108 CYS A CA 1
ATOM 817 C C . CYS A 1 108 ? 14.987 6.634 -0.525 1.00 89.19 108 CYS A C 1
ATOM 819 O O . CYS A 1 108 ? 14.686 7.700 -1.058 1.00 89.19 108 CYS A O 1
ATOM 821 N N . THR A 1 109 ? 16.204 6.102 -0.668 1.00 92.31 109 THR A N 1
ATOM 822 C CA . THR A 1 109 ? 17.244 6.764 -1.459 1.00 92.31 109 THR A CA 1
ATOM 823 C C . THR A 1 109 ? 16.904 6.760 -2.949 1.00 92.31 109 THR A C 1
ATOM 825 O O . THR A 1 109 ? 16.393 5.773 -3.487 1.00 92.31 109 THR A O 1
ATOM 828 N N . MET A 1 110 ? 17.270 7.842 -3.644 1.00 93.69 110 MET A N 1
ATOM 829 C CA . MET A 1 110 ? 17.074 7.983 -5.092 1.00 93.69 110 MET A CA 1
ATOM 830 C C . MET A 1 110 ? 17.659 6.800 -5.871 1.00 93.69 110 MET A C 1
ATOM 832 O O . MET A 1 110 ? 16.984 6.201 -6.703 1.00 93.69 110 MET A O 1
ATOM 836 N N . ALA A 1 111 ? 18.880 6.383 -5.527 1.00 92.81 111 ALA A N 1
ATOM 837 C CA . ALA A 1 111 ? 19.530 5.228 -6.143 1.00 92.81 111 ALA A CA 1
ATOM 838 C C . ALA A 1 111 ? 18.703 3.934 -6.011 1.00 92.81 111 ALA A C 1
ATOM 840 O O . ALA A 1 111 ? 18.619 3.151 -6.960 1.00 92.81 111 ALA A O 1
ATOM 841 N N . LYS A 1 112 ? 18.055 3.709 -4.858 1.00 91.12 112 LYS A N 1
ATOM 842 C CA . LYS A 1 112 ? 17.186 2.545 -4.642 1.00 91.12 112 LYS A CA 1
ATOM 843 C C . LYS A 1 112 ? 15.934 2.630 -5.512 1.00 91.12 112 LYS A C 1
ATOM 845 O O . LYS A 1 112 ? 15.607 1.645 -6.173 1.00 91.12 112 LYS A O 1
ATOM 850 N N . ALA A 1 113 ? 15.269 3.783 -5.551 1.00 91.31 113 ALA A N 1
ATOM 851 C CA . ALA A 1 113 ? 14.070 3.981 -6.364 1.00 91.31 113 ALA A CA 1
ATOM 852 C C . ALA A 1 113 ? 14.358 3.810 -7.867 1.00 91.31 113 ALA A C 1
ATOM 854 O O . ALA A 1 113 ? 13.658 3.054 -8.543 1.00 91.31 113 ALA A O 1
ATOM 855 N N . VAL A 1 114 ? 15.446 4.405 -8.371 1.00 93.50 114 VAL A N 1
ATOM 856 C CA . VAL A 1 114 ? 15.899 4.245 -9.764 1.00 93.50 114 VAL A CA 1
ATOM 857 C C . VAL A 1 114 ? 16.197 2.778 -10.074 1.00 93.50 114 VAL A C 1
ATOM 859 O O . VAL A 1 114 ? 15.648 2.228 -11.026 1.00 93.50 114 VAL A O 1
ATOM 862 N N . ARG A 1 115 ? 17.004 2.100 -9.245 1.00 94.25 115 ARG A N 1
ATOM 863 C CA . ARG A 1 115 ? 17.353 0.683 -9.447 1.00 94.25 115 ARG A CA 1
ATOM 864 C C . ARG A 1 115 ? 16.116 -0.211 -9.499 1.00 94.25 115 ARG A C 1
ATOM 866 O O . ARG A 1 115 ? 16.043 -1.111 -10.332 1.00 94.25 115 ARG A O 1
ATOM 873 N N . LEU A 1 116 ? 15.157 0.004 -8.599 1.00 91.62 116 LEU A N 1
ATOM 874 C CA . LEU A 1 116 ? 13.923 -0.778 -8.564 1.00 91.62 116 LEU A CA 1
ATOM 875 C C . LEU A 1 116 ? 13.033 -0.493 -9.779 1.00 91.62 116 LEU A C 1
ATOM 877 O O . LEU A 1 116 ? 12.452 -1.437 -10.311 1.00 91.62 116 LEU A O 1
ATOM 881 N N . THR A 1 117 ? 12.982 0.757 -10.243 1.00 91.19 117 THR A N 1
ATOM 882 C CA . THR A 1 117 ? 12.230 1.165 -11.441 1.00 91.19 117 THR A CA 1
ATOM 883 C C . THR A 1 117 ? 12.822 0.544 -12.705 1.00 91.19 117 THR A C 1
ATOM 885 O O . THR A 1 117 ? 12.115 -0.136 -13.444 1.00 91.19 117 THR A O 1
ATOM 888 N N . LEU A 1 118 ? 14.139 0.669 -12.912 1.00 92.06 118 LEU A N 1
ATOM 889 C CA . LEU A 1 118 ? 14.840 0.023 -14.029 1.00 92.06 118 LEU A CA 1
ATOM 890 C C . LEU A 1 118 ? 14.636 -1.491 -13.993 1.00 92.06 118 LEU A C 1
ATOM 892 O O . LEU A 1 118 ? 14.392 -2.116 -15.023 1.00 92.06 118 LEU A O 1
ATOM 896 N N . ARG A 1 119 ? 14.651 -2.087 -12.793 1.00 90.94 119 ARG A N 1
ATOM 897 C CA . ARG A 1 119 ? 14.393 -3.518 -12.665 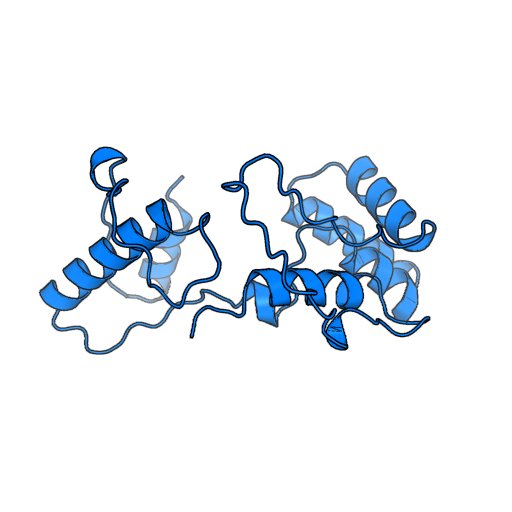1.00 90.94 119 ARG A CA 1
ATOM 898 C C . ARG A 1 119 ? 13.009 -3.911 -13.186 1.00 90.94 119 ARG A C 1
ATOM 900 O O . ARG A 1 119 ? 12.891 -4.952 -13.815 1.00 90.94 119 ARG A O 1
ATOM 907 N N . LYS A 1 120 ? 11.983 -3.094 -12.939 1.00 88.62 120 LYS A N 1
ATOM 908 C CA . LYS A 1 120 ? 10.610 -3.326 -13.422 1.00 88.62 120 LYS A CA 1
ATOM 909 C C . LYS A 1 120 ? 10.447 -3.074 -14.925 1.00 88.62 120 LYS A C 1
ATOM 911 O O . LYS A 1 120 ? 9.592 -3.700 -15.540 1.00 88.62 120 LYS A O 1
ATOM 916 N N . LEU A 1 121 ? 11.256 -2.189 -15.510 1.00 88.12 121 LEU A N 1
ATOM 917 C CA . LEU A 1 121 ? 11.236 -1.908 -16.949 1.00 88.12 121 LEU A CA 1
ATOM 918 C C . LEU A 1 121 ? 11.855 -3.036 -17.779 1.00 88.12 121 LEU A C 1
ATOM 920 O O . LEU A 1 121 ? 11.308 -3.379 -18.828 1.00 88.12 121 LEU A O 1
ATOM 924 N N . TYR A 1 122 ? 12.977 -3.592 -17.308 1.00 88.31 122 TYR A N 1
ATOM 925 C CA . TYR A 1 122 ? 13.812 -4.494 -18.106 1.00 88.31 122 TYR A CA 1
ATOM 926 C C . TYR A 1 122 ? 13.699 -5.975 -17.745 1.00 88.31 122 TYR A C 1
ATOM 928 O O . TYR A 1 122 ? 13.885 -6.811 -18.626 1.00 88.31 122 TYR A O 1
ATOM 936 N N . TRP A 1 123 ? 13.418 -6.336 -16.487 1.00 84.44 123 TRP A N 1
ATOM 937 C CA . TRP A 1 123 ? 13.295 -7.752 -16.128 1.00 84.44 123 TRP A CA 1
ATOM 938 C C . TRP A 1 123 ? 11.856 -8.260 -16.258 1.00 84.44 123 TRP A C 1
ATOM 940 O O . TRP A 1 123 ? 10.911 -7.531 -15.939 1.00 84.44 123 TRP A O 1
ATOM 950 N N . PRO A 1 124 ? 11.682 -9.533 -16.664 1.00 75.12 124 PRO A N 1
ATOM 951 C CA . PRO A 1 124 ? 10.381 -10.177 -16.654 1.00 75.12 124 PRO A CA 1
ATOM 952 C C . PRO A 1 124 ? 9.788 -10.207 -15.235 1.00 75.12 124 PRO A C 1
ATOM 954 O O . PRO A 1 124 ? 10.528 -10.215 -14.240 1.00 75.12 124 PRO A O 1
ATOM 957 N N . PRO A 1 125 ? 8.447 -10.229 -15.123 1.00 71.69 125 PRO A N 1
ATOM 958 C CA . PRO A 1 125 ? 7.775 -10.340 -13.838 1.00 71.69 125 PRO A CA 1
ATOM 959 C C . PRO A 1 125 ? 8.205 -11.621 -13.117 1.00 71.69 125 PRO A C 1
ATOM 961 O O . PRO A 1 125 ? 8.505 -12.641 -13.739 1.00 71.69 125 PRO A O 1
ATOM 964 N N . LYS A 1 126 ? 8.234 -11.565 -11.781 1.00 71.62 126 LYS A N 1
ATOM 965 C CA . LYS A 1 126 ? 8.501 -12.760 -10.978 1.00 71.62 126 LYS A CA 1
ATOM 966 C C . LYS A 1 126 ? 7.391 -13.791 -11.218 1.00 71.62 126 LYS A C 1
ATOM 968 O O . LYS A 1 126 ? 6.229 -13.388 -11.297 1.00 71.62 126 LYS A O 1
ATOM 973 N N . PRO A 1 127 ? 7.724 -15.091 -11.286 1.00 67.00 127 PRO A N 1
ATOM 974 C CA . PRO A 1 127 ? 6.704 -16.125 -11.324 1.00 67.00 127 PRO A CA 1
ATOM 975 C C . PRO A 1 127 ? 5.849 -16.074 -10.044 1.00 67.00 127 PRO A C 1
ATOM 977 O O . PRO A 1 127 ? 6.338 -15.608 -9.005 1.00 67.00 127 PRO A O 1
ATOM 980 N N . PRO A 1 128 ? 4.590 -16.545 -10.101 1.00 67.25 128 PRO A N 1
ATOM 981 C CA . PRO A 1 128 ? 3.748 -16.659 -8.917 1.00 67.25 128 PRO A CA 1
ATOM 982 C C . PRO A 1 128 ? 4.441 -17.504 -7.841 1.00 67.25 128 PRO A C 1
ATOM 984 O O . PRO A 1 128 ? 5.160 -18.461 -8.145 1.00 67.25 128 PRO A O 1
ATOM 987 N N . ILE A 1 129 ? 4.243 -17.120 -6.577 1.00 65.81 129 ILE A N 1
ATOM 988 C CA . ILE A 1 129 ? 4.776 -17.852 -5.424 1.00 65.81 129 ILE A CA 1
ATOM 989 C C . ILE A 1 129 ? 4.161 -19.254 -5.446 1.00 65.81 129 ILE A C 1
ATOM 991 O O . ILE A 1 129 ? 2.940 -19.393 -5.497 1.00 65.81 129 ILE A O 1
ATOM 995 N N . ARG A 1 130 ? 5.008 -20.289 -5.441 1.00 67.75 130 ARG A N 1
ATOM 996 C CA . ARG A 1 130 ? 4.544 -21.676 -5.338 1.00 67.75 130 ARG A CA 1
ATOM 997 C C . ARG A 1 130 ? 3.960 -21.902 -3.949 1.00 67.75 130 ARG A C 1
ATOM 999 O O . ARG A 1 130 ? 4.518 -21.414 -2.970 1.00 67.75 130 ARG A O 1
ATOM 1006 N N . ALA A 1 131 ? 2.851 -22.631 -3.883 1.00 69.94 131 ALA A N 1
ATOM 1007 C CA . ALA A 1 131 ? 2.279 -23.035 -2.610 1.00 69.94 131 ALA A CA 1
ATOM 1008 C C . ALA A 1 131 ? 3.300 -23.883 -1.832 1.00 69.94 131 ALA A C 1
ATOM 1010 O O . ALA A 1 131 ? 3.899 -24.811 -2.379 1.00 69.94 131 ALA A O 1
ATOM 1011 N N . GLU A 1 132 ? 3.514 -23.517 -0.572 1.00 73.94 132 GLU A N 1
ATOM 1012 C CA . GLU A 1 132 ? 4.437 -24.177 0.346 1.00 73.94 132 GLU A CA 1
ATOM 1013 C C . GLU A 1 132 ? 3.608 -25.007 1.329 1.00 73.94 132 GLU A C 1
ATOM 1015 O O . GLU A 1 132 ? 2.861 -24.460 2.139 1.00 73.94 132 GLU A O 1
ATOM 1020 N N . TYR A 1 133 ? 3.716 -26.332 1.234 1.00 73.44 133 TYR A N 1
ATOM 1021 C CA . TYR A 1 133 ? 2.895 -27.267 2.014 1.00 73.44 133 TYR A CA 1
ATOM 1022 C C . TYR A 1 133 ? 3.624 -27.831 3.241 1.00 73.44 133 TYR A C 1
ATOM 1024 O O . TYR A 1 133 ? 3.041 -28.601 3.997 1.00 73.44 133 TYR A O 1
ATOM 1032 N N . SER A 1 134 ? 4.890 -27.460 3.462 1.00 77.81 134 SER A N 1
ATOM 1033 C CA . SER A 1 134 ? 5.732 -28.020 4.532 1.00 77.81 134 SER A CA 1
ATOM 1034 C C . SER A 1 134 ? 5.210 -27.761 5.950 1.00 77.81 134 SER A C 1
ATOM 1036 O O . SER A 1 134 ? 5.550 -28.507 6.865 1.00 77.81 134 SER A O 1
ATOM 1038 N N . LEU A 1 135 ? 4.369 -26.738 6.127 1.00 74.88 135 LEU A N 1
ATOM 1039 C CA . LEU A 1 135 ? 3.752 -26.370 7.406 1.00 74.88 135 LEU A CA 1
ATOM 1040 C C . LEU A 1 135 ? 2.288 -26.822 7.540 1.00 74.88 135 LEU A C 1
ATOM 1042 O O . LEU A 1 135 ? 1.646 -26.508 8.541 1.00 74.88 135 LEU A O 1
ATOM 1046 N N . LEU A 1 136 ? 1.740 -27.524 6.545 1.00 70.50 136 LEU A N 1
ATOM 1047 C CA . LEU A 1 136 ? 0.371 -28.034 6.581 1.00 70.50 136 LEU A CA 1
ATOM 1048 C C . LEU A 1 136 ? 0.357 -29.477 7.092 1.00 70.50 136 LEU A C 1
ATOM 1050 O O . LEU A 1 136 ? 1.281 -30.253 6.840 1.00 70.50 136 LEU A O 1
ATOM 1054 N N . ALA A 1 137 ? -0.708 -29.844 7.811 1.00 74.00 137 ALA A N 1
ATOM 1055 C CA . ALA A 1 137 ? -0.954 -31.240 8.147 1.00 74.00 137 ALA A CA 1
ATOM 1056 C C . ALA A 1 137 ? -1.010 -32.053 6.846 1.00 74.00 137 ALA A C 1
ATOM 1058 O O . ALA A 1 137 ? -1.636 -31.631 5.874 1.00 74.00 137 ALA A O 1
ATOM 1059 N N . ARG A 1 138 ? -0.322 -33.196 6.815 1.00 68.00 138 ARG A N 1
ATOM 1060 C CA . ARG A 1 138 ? -0.241 -34.033 5.618 1.00 68.00 138 ARG A CA 1
ATOM 1061 C C . ARG A 1 138 ? -1.622 -34.633 5.351 1.00 68.00 138 ARG A C 1
ATOM 1063 O O . ARG A 1 138 ? -2.030 -35.560 6.042 1.00 68.00 138 ARG A O 1
ATOM 1070 N N . THR A 1 139 ? -2.344 -34.068 4.394 1.00 67.50 139 THR A N 1
ATOM 1071 C CA . THR A 1 139 ? -3.600 -34.614 3.880 1.00 67.50 139 THR A CA 1
ATOM 1072 C C . THR A 1 139 ? -3.323 -35.291 2.544 1.00 67.50 139 THR A C 1
ATOM 1074 O O . THR A 1 139 ? -2.559 -34.766 1.733 1.00 67.50 139 THR A O 1
ATOM 1077 N N . ASP A 1 140 ? -3.932 -36.453 2.305 1.00 61.62 140 ASP A N 1
ATOM 1078 C CA . ASP A 1 140 ? -3.729 -37.221 1.064 1.00 61.62 140 ASP A CA 1
ATOM 1079 C C . ASP A 1 140 ? -4.331 -36.530 -0.175 1.00 61.62 140 ASP A C 1
ATOM 1081 O O . ASP A 1 140 ? -4.030 -36.893 -1.310 1.00 61.62 140 ASP A O 1
ATOM 1085 N N . GLU A 1 141 ? -5.125 -35.477 0.029 1.00 62.59 141 GLU A N 1
ATOM 1086 C CA . GLU A 1 141 ? -5.752 -34.697 -1.030 1.00 62.59 141 GLU A CA 1
ATOM 1087 C C . GLU A 1 141 ? -5.188 -33.274 -1.050 1.00 62.59 141 GLU A C 1
ATOM 1089 O O . GLU A 1 141 ? -5.405 -32.475 -0.138 1.00 62.59 141 GLU A O 1
ATOM 1094 N N . THR A 1 142 ? -4.452 -32.946 -2.114 1.00 60.12 142 THR A N 1
ATOM 1095 C CA . THR A 1 142 ? -4.236 -31.552 -2.518 1.00 60.12 142 THR A CA 1
ATOM 1096 C C . THR A 1 142 ? -5.234 -31.264 -3.632 1.00 60.12 142 THR A C 1
ATOM 1098 O O . THR A 1 142 ? -5.042 -31.779 -4.737 1.00 60.12 142 THR A O 1
ATOM 1101 N N . PRO A 1 143 ? -6.306 -30.492 -3.390 1.00 62.38 143 PRO A N 1
ATOM 1102 C CA . PRO A 1 143 ? -7.203 -30.133 -4.473 1.00 62.38 143 PRO A CA 1
ATOM 1103 C C . PRO A 1 143 ? -6.409 -29.342 -5.524 1.00 62.38 143 PRO A C 1
ATOM 1105 O O . PRO A 1 143 ? -5.584 -28.495 -5.154 1.00 62.38 143 PRO A O 1
ATOM 1108 N N . PRO A 1 144 ? -6.612 -29.603 -6.828 1.00 61.00 144 PRO A N 1
ATOM 1109 C CA . PRO A 1 144 ? -5.991 -28.800 -7.865 1.00 61.00 144 PRO A CA 1
ATOM 1110 C C . PRO A 1 144 ? -6.492 -27.364 -7.709 1.00 61.00 144 PRO A C 1
ATOM 1112 O O . PRO A 1 144 ? -7.661 -27.063 -7.939 1.00 61.00 144 PRO A O 1
ATOM 1115 N N . LEU A 1 145 ? -5.605 -26.470 -7.276 1.00 65.44 145 LEU A N 1
ATOM 1116 C CA . LEU A 1 145 ? -5.861 -25.036 -7.297 1.00 65.44 145 LEU A CA 1
ATOM 1117 C C . LEU A 1 145 ? -5.810 -24.598 -8.759 1.00 65.44 145 LEU A C 1
ATOM 1119 O O . LEU A 1 145 ? -4.745 -24.260 -9.280 1.00 65.44 145 LEU A O 1
ATOM 1123 N N . GLU A 1 146 ? -6.956 -24.649 -9.436 1.00 67.75 146 GLU A N 1
ATOM 1124 C CA . GLU A 1 146 ? -7.094 -24.029 -10.746 1.00 67.75 146 GLU A CA 1
ATOM 1125 C C . GLU A 1 146 ? -6.769 -22.540 -10.611 1.00 67.75 146 GLU A C 1
ATOM 1127 O O . GLU A 1 146 ? -7.377 -21.802 -9.829 1.00 67.75 146 GLU A O 1
ATOM 1132 N N . LEU A 1 147 ? -5.745 -22.097 -11.342 1.00 69.38 147 LEU A N 1
ATOM 1133 C CA . LEU A 1 147 ? -5.358 -20.697 -11.347 1.00 69.38 147 LEU A CA 1
ATOM 1134 C C . LEU A 1 147 ? -6.491 -19.888 -11.967 1.00 69.38 147 LEU A C 1
ATOM 1136 O O . LEU A 1 147 ? -6.843 -20.080 -13.130 1.00 69.38 147 LEU A O 1
ATOM 1140 N N . HIS A 1 148 ? -7.037 -18.957 -11.188 1.00 72.31 148 HIS A N 1
ATOM 1141 C CA . HIS A 1 148 ? -8.079 -18.071 -11.679 1.00 72.31 148 HIS A CA 1
ATOM 1142 C C . HIS A 1 148 ? -7.583 -17.309 -12.927 1.00 72.31 148 HIS A C 1
ATOM 1144 O O . HIS A 1 148 ? -6.446 -16.821 -12.908 1.00 72.31 148 HIS A O 1
ATOM 1150 N N . PRO A 1 149 ? -8.414 -17.110 -13.971 1.00 77.50 149 PRO A N 1
ATOM 1151 C CA . PRO A 1 149 ? -8.016 -16.416 -15.202 1.00 77.50 149 PRO A CA 1
ATOM 1152 C C . PRO A 1 149 ? -7.405 -15.024 -14.987 1.00 77.50 149 PRO A C 1
ATOM 1154 O O . PRO A 1 149 ? -6.642 -14.540 -15.817 1.00 77.50 149 PRO A O 1
ATOM 1157 N N . TRP A 1 150 ? -7.688 -14.382 -13.849 1.00 75.00 150 TRP A N 1
ATOM 1158 C CA . TRP A 1 150 ? -7.069 -13.110 -13.457 1.00 75.00 150 TRP A CA 1
ATOM 1159 C C . TRP A 1 150 ? -5.539 -13.185 -13.352 1.00 75.00 150 TRP A C 1
ATOM 1161 O O . TRP A 1 150 ? -4.864 -12.190 -13.600 1.00 75.00 150 TRP A O 1
ATOM 1171 N N . PHE A 1 151 ? -4.968 -14.349 -13.034 1.00 73.81 151 PHE A N 1
ATOM 1172 C CA . PHE A 1 151 ? -3.515 -14.529 -12.969 1.00 73.81 151 PHE A CA 1
ATOM 1173 C C . PHE A 1 151 ? -2.852 -14.645 -14.352 1.00 73.81 151 PHE A C 1
ATOM 1175 O O . PHE A 1 151 ? -1.628 -14.547 -14.456 1.00 73.81 151 PHE A O 1
ATOM 1182 N N . SER A 1 152 ? -3.637 -14.795 -15.421 1.00 77.31 152 SER A N 1
ATOM 1183 C CA . SER A 1 152 ? -3.165 -14.819 -16.805 1.00 77.31 152 SER A CA 1
ATOM 1184 C C . SER A 1 152 ? -3.167 -13.407 -17.396 1.00 77.31 152 SER A C 1
ATOM 1186 O O . SER A 1 152 ? -4.049 -13.030 -18.165 1.00 77.31 152 SER A O 1
ATOM 1188 N N . ALA A 1 153 ? -2.170 -12.597 -17.029 1.00 73.75 153 ALA A N 1
ATOM 1189 C CA . ALA A 1 153 ? -2.055 -11.233 -17.541 1.00 73.75 153 ALA A CA 1
ATOM 1190 C C . ALA A 1 153 ? -1.676 -11.206 -19.043 1.00 73.75 153 ALA A C 1
ATOM 1192 O O . ALA A 1 153 ? -0.724 -11.885 -19.440 1.00 73.75 153 ALA A O 1
ATOM 1193 N N . PRO A 1 154 ? -2.336 -10.372 -19.873 1.00 81.12 154 PRO A N 1
ATOM 1194 C CA . PRO A 1 154 ? -1.932 -10.149 -21.259 1.00 81.12 154 PRO A CA 1
ATOM 1195 C C . PRO A 1 154 ? -0.457 -9.703 -21.410 1.00 81.12 154 PRO A C 1
ATOM 1197 O O . PRO A 1 154 ? 0.123 -9.081 -20.503 1.00 81.12 154 PRO A O 1
ATOM 1200 N N . PRO A 1 155 ? 0.173 -9.960 -22.575 1.00 74.44 155 PRO A N 1
ATOM 1201 C CA . PRO A 1 155 ? 1.609 -9.744 -22.786 1.00 74.44 155 PRO A CA 1
ATOM 1202 C C . PRO A 1 155 ? 2.057 -8.279 -22.654 1.00 74.44 155 PRO A C 1
ATOM 1204 O O . PRO A 1 155 ? 3.203 -8.034 -22.273 1.00 74.44 155 PRO A O 1
ATOM 1207 N N . ASN A 1 156 ? 1.148 -7.316 -22.833 1.00 79.88 156 ASN A N 1
ATOM 1208 C CA . ASN A 1 156 ? 1.448 -5.878 -22.799 1.00 79.88 156 ASN A CA 1
ATOM 1209 C C . ASN A 1 156 ? 0.916 -5.148 -21.555 1.00 79.88 156 ASN A C 1
ATOM 1211 O O . ASN A 1 156 ? 0.918 -3.924 -21.523 1.00 79.88 156 ASN A O 1
ATOM 1215 N N . VAL A 1 157 ? 0.465 -5.873 -20.527 1.00 84.62 157 VAL A N 1
ATOM 1216 C CA . VAL A 1 157 ? -0.009 -5.231 -19.292 1.00 84.62 157 VAL A CA 1
ATOM 1217 C C . VAL A 1 157 ? 1.136 -4.525 -18.567 1.00 84.62 157 VAL A C 1
ATOM 1219 O O . VAL A 1 157 ? 2.252 -5.050 -18.453 1.00 84.62 157 VAL A O 1
ATOM 1222 N N . LEU A 1 158 ? 0.829 -3.337 -18.052 1.00 86.00 158 LEU A N 1
ATOM 1223 C CA . LEU A 1 158 ? 1.734 -2.532 -17.252 1.00 86.00 158 LEU A CA 1
ATOM 1224 C C . LEU A 1 158 ? 2.147 -3.260 -15.955 1.00 86.00 158 LEU A C 1
ATOM 1226 O O . LEU A 1 158 ? 1.348 -3.993 -15.363 1.00 86.00 158 LEU A O 1
ATOM 1230 N N . PRO A 1 159 ? 3.406 -3.111 -15.507 1.00 83.94 159 PRO A N 1
ATOM 1231 C CA . PRO A 1 159 ? 3.885 -3.651 -14.240 1.00 83.94 159 PRO A CA 1
ATOM 1232 C C . PRO A 1 159 ? 2.939 -3.439 -13.050 1.00 83.94 159 PRO A C 1
ATOM 1234 O O . PRO A 1 159 ? 2.740 -4.380 -12.280 1.00 83.94 159 PRO A O 1
ATOM 1237 N N . GLY A 1 160 ? 2.329 -2.258 -12.905 1.00 82.94 160 GLY A N 1
ATOM 1238 C CA . GLY A 1 160 ? 1.427 -1.966 -11.789 1.00 82.94 160 GLY A CA 1
ATOM 1239 C C . GLY A 1 160 ? 0.162 -2.813 -11.810 1.00 82.94 160 GLY A C 1
ATOM 1240 O O . GLY A 1 160 ? -0.188 -3.432 -10.803 1.00 82.94 160 GLY A O 1
ATOM 1241 N N . ASP A 1 161 ? -0.472 -2.943 -12.972 1.00 80.06 161 ASP A N 1
ATOM 1242 C CA . ASP A 1 161 ? -1.663 -3.778 -13.140 1.00 80.06 161 ASP A CA 1
ATOM 1243 C C . ASP A 1 161 ? -1.385 -5.258 -12.867 1.00 80.06 161 ASP A C 1
ATOM 1245 O O . ASP A 1 161 ? -2.189 -5.941 -12.228 1.00 80.06 161 ASP A O 1
ATOM 1249 N N . ARG A 1 162 ? -0.211 -5.749 -13.280 1.00 80.19 162 ARG A N 1
ATOM 1250 C CA . ARG A 1 162 ? 0.216 -7.130 -13.004 1.00 80.19 162 ARG A CA 1
ATOM 1251 C C . ARG A 1 162 ? 0.413 -7.400 -11.519 1.00 80.19 162 ARG A C 1
ATOM 1253 O O . ARG A 1 162 ? 0.134 -8.504 -11.066 1.00 80.19 162 ARG A O 1
ATOM 1260 N N . GLU A 1 163 ? 0.919 -6.428 -10.768 1.00 80.88 163 GLU A N 1
ATOM 1261 C CA . GLU A 1 163 ? 1.166 -6.566 -9.326 1.00 80.88 163 GLU A CA 1
ATOM 1262 C C . GLU A 1 163 ? -0.097 -6.374 -8.491 1.00 80.88 163 GLU A C 1
ATOM 1264 O O . GLU A 1 163 ? -0.245 -6.998 -7.438 1.00 80.88 163 GLU A O 1
ATOM 1269 N N . ARG A 1 164 ? -1.030 -5.558 -8.983 1.00 78.00 164 ARG A N 1
ATOM 1270 C CA . ARG A 1 164 ? -2.305 -5.294 -8.322 1.00 78.00 164 ARG A CA 1
ATOM 1271 C C . ARG A 1 164 ? -3.172 -6.547 -8.213 1.00 78.00 164 ARG A C 1
ATOM 1273 O O . ARG A 1 164 ? -3.796 -6.752 -7.178 1.00 78.00 164 ARG A O 1
ATOM 1280 N N . ILE A 1 165 ? -3.200 -7.406 -9.234 1.00 78.12 165 ILE A N 1
ATOM 1281 C CA . ILE A 1 165 ? -4.082 -8.584 -9.246 1.00 78.12 165 ILE A CA 1
ATOM 1282 C C . ILE A 1 165 ? -3.731 -9.600 -8.143 1.00 78.12 165 ILE A C 1
ATOM 1284 O O . ILE A 1 165 ? -4.624 -9.940 -7.368 1.00 78.12 165 ILE A O 1
ATOM 1288 N N . PRO A 1 166 ? -2.476 -10.071 -7.988 1.00 72.56 166 PRO A N 1
ATOM 1289 C CA . PRO A 1 166 ? -2.120 -10.951 -6.877 1.00 72.56 166 PRO A CA 1
ATOM 1290 C C . PRO A 1 166 ? -2.349 -10.304 -5.513 1.00 72.56 166 PRO A C 1
ATOM 1292 O O . PRO A 1 166 ? -2.766 -10.980 -4.580 1.00 72.56 166 PRO A O 1
ATOM 1295 N N . PHE A 1 167 ? -2.113 -8.996 -5.394 1.00 71.25 167 PHE A N 1
ATOM 1296 C CA . PHE A 1 167 ? -2.378 -8.253 -4.166 1.00 71.25 167 PHE A CA 1
ATOM 1297 C C . PHE A 1 167 ? -3.872 -8.231 -3.810 1.00 71.25 167 PHE A C 1
ATOM 1299 O O . PHE A 1 167 ? -4.237 -8.470 -2.661 1.00 71.25 167 PHE A O 1
ATOM 1306 N N . LEU A 1 168 ? -4.741 -8.026 -4.803 1.00 70.88 168 LEU A N 1
ATOM 1307 C CA . LEU A 1 168 ? -6.192 -8.133 -4.658 1.00 70.88 168 LEU A CA 1
ATOM 1308 C C . LEU A 1 168 ? -6.624 -9.558 -4.333 1.00 70.88 168 LEU A C 1
ATOM 1310 O O . LEU A 1 168 ? -7.403 -9.756 -3.410 1.00 70.88 168 LEU A O 1
ATOM 1314 N N . ALA A 1 169 ? -6.101 -10.562 -5.032 1.0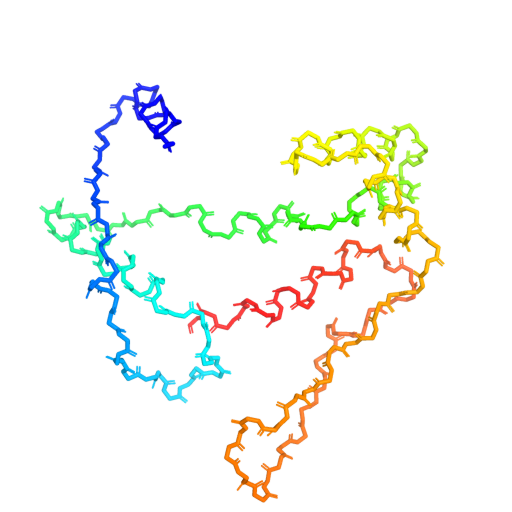0 68.06 169 ALA A N 1
ATOM 1315 C CA . ALA A 1 169 ? -6.400 -11.963 -4.755 1.00 68.06 169 ALA A CA 1
ATOM 1316 C C . ALA A 1 169 ? -5.924 -12.389 -3.356 1.00 68.06 169 ALA A C 1
ATOM 1318 O O . ALA A 1 169 ? -6.549 -13.238 -2.726 1.00 68.06 169 ALA A O 1
ATOM 1319 N N . ALA A 1 170 ? -4.874 -11.748 -2.836 1.00 62.22 170 ALA A N 1
ATOM 1320 C CA . ALA A 1 170 ? -4.400 -11.867 -1.462 1.00 62.22 170 ALA A CA 1
ATOM 1321 C C . ALA A 1 170 ? -5.180 -10.999 -0.453 1.00 62.22 170 ALA A C 1
ATOM 1323 O O . ALA A 1 170 ? -4.887 -11.084 0.733 1.00 62.22 170 ALA A O 1
ATOM 1324 N N . ARG A 1 171 ? -6.206 -10.234 -0.869 1.00 56.75 171 ARG A N 1
ATOM 1325 C CA . ARG A 1 171 ? -7.088 -9.425 0.004 1.00 56.75 171 ARG A CA 1
ATOM 1326 C C . ARG A 1 171 ? -8.588 -9.743 -0.106 1.00 56.75 171 ARG A C 1
ATOM 1328 O O . ARG A 1 171 ? -9.233 -9.864 0.918 1.00 56.75 171 ARG A O 1
ATOM 1335 N N . GLY A 1 172 ? -9.120 -10.005 -1.296 1.00 48.06 172 GLY A N 1
ATOM 1336 C CA . GLY A 1 172 ? -10.554 -10.031 -1.629 1.00 48.06 172 GLY A CA 1
ATOM 1337 C C . GLY A 1 172 ? -11.412 -11.197 -1.118 1.00 48.06 172 GLY A C 1
ATOM 1338 O O . GLY A 1 172 ? -12.395 -11.521 -1.773 1.00 48.06 172 GLY A O 1
ATOM 1339 N N . HIS A 1 173 ? -11.077 -11.819 0.013 1.00 43.16 173 HIS A N 1
ATOM 1340 C CA . HIS A 1 173 ? -11.900 -12.871 0.631 1.00 43.16 173 HIS A CA 1
ATOM 1341 C C . HIS A 1 173 ? -12.525 -12.435 1.974 1.00 43.16 173 HIS A C 1
ATOM 1343 O O . HIS A 1 173 ? -12.863 -13.279 2.794 1.00 43.16 173 HIS A O 1
ATOM 1349 N N . GLU A 1 174 ? -12.656 -11.122 2.193 1.00 39.16 174 GLU A N 1
ATOM 1350 C CA . GLU A 1 174 ? -13.238 -10.484 3.391 1.00 39.16 174 GLU A CA 1
ATOM 1351 C C . GLU A 1 174 ? -14.730 -10.135 3.202 1.00 39.16 174 GLU A C 1
ATOM 1353 O O . GLU A 1 174 ? -15.157 -9.030 3.521 1.00 39.16 174 GLU A O 1
ATOM 1358 N N . ARG A 1 175 ? -15.523 -11.046 2.628 1.00 32.06 175 ARG A N 1
ATOM 1359 C CA . ARG A 1 175 ? -16.987 -10.901 2.585 1.00 32.06 175 ARG A CA 1
ATOM 1360 C C . ARG A 1 175 ? -17.653 -11.857 3.552 1.00 32.06 175 ARG A C 1
ATOM 1362 O O . ARG A 1 175 ? -17.218 -13.028 3.564 1.00 32.06 175 ARG A O 1
#